Protein AF-A0A539DQL2-F1 (afdb_monomer_lite)

Structure (mmCIF, N/CA/C/O backbone):
data_AF-A0A539DQL2-F1
#
_entry.id   AF-A0A539DQL2-F1
#
loop_
_atom_site.group_PDB
_atom_site.id
_atom_site.type_symbol
_atom_site.label_atom_id
_atom_site.label_alt_id
_atom_site.label_comp_id
_atom_site.label_asym_id
_atom_site.label_entity_id
_atom_site.label_seq_id
_atom_site.pdbx_PDB_ins_code
_atom_site.Cartn_x
_atom_site.Cartn_y
_atom_site.Cartn_z
_atom_site.occupancy
_atom_site.B_iso_or_equiv
_atom_site.auth_seq_id
_atom_site.auth_comp_id
_atom_site.auth_asym_id
_atom_site.auth_atom_id
_atom_site.pdbx_PDB_model_num
ATOM 1 N N . PHE A 1 1 ? 2.464 -8.083 -2.835 1.00 61.94 1 PHE A N 1
ATOM 2 C CA . PHE A 1 1 ? 0.992 -8.064 -2.692 1.00 61.94 1 PHE A CA 1
ATOM 3 C C . PHE A 1 1 ? 0.442 -9.325 -2.027 1.00 61.94 1 PHE A C 1
ATOM 5 O O . PHE A 1 1 ? -0.340 -9.175 -1.106 1.00 61.94 1 PHE A O 1
ATOM 12 N N . VAL A 1 2 ? 0.891 -10.538 -2.393 1.00 75.75 2 VAL A N 1
ATOM 13 C CA . VAL A 1 2 ? 0.424 -11.828 -1.817 1.00 75.75 2 VAL A CA 1
ATOM 14 C C . VAL A 1 2 ? 0.421 -11.875 -0.283 1.00 75.75 2 VAL A C 1
ATOM 16 O O . VAL A 1 2 ? -0.460 -12.490 0.301 1.00 75.75 2 VAL A O 1
ATOM 19 N N . LEU A 1 3 ? 1.342 -11.172 0.383 1.00 72.81 3 LEU A N 1
ATOM 20 C CA . LEU A 1 3 ? 1.381 -11.080 1.848 1.00 72.81 3 LEU A CA 1
ATOM 21 C C . LEU A 1 3 ? 0.086 -10.520 2.464 1.00 72.81 3 LEU A C 1
ATOM 23 O O . LEU A 1 3 ? -0.310 -10.963 3.539 1.00 72.81 3 LEU A O 1
ATOM 27 N N . VAL A 1 4 ? -0.597 -9.600 1.775 1.00 75.00 4 VAL A N 1
ATOM 28 C CA . VAL A 1 4 ? -1.819 -8.959 2.277 1.00 75.00 4 VAL A CA 1
ATOM 29 C C . VAL A 1 4 ? -2.979 -9.951 2.425 1.00 75.00 4 VAL A C 1
ATOM 31 O O . VAL A 1 4 ? -3.542 -9.995 3.514 1.00 75.00 4 VAL A O 1
ATOM 34 N N . PRO A 1 5 ? -3.334 -10.780 1.419 1.00 77.88 5 PRO A N 1
ATOM 35 C CA . PRO A 1 5 ? -4.315 -11.851 1.594 1.00 77.88 5 PRO A CA 1
ATOM 36 C C . PRO A 1 5 ? -3.746 -13.108 2.273 1.00 77.88 5 PRO A C 1
ATOM 38 O O . PRO A 1 5 ? -4.496 -13.823 2.933 1.00 77.88 5 PRO A O 1
ATOM 41 N N . ALA A 1 6 ? -2.442 -13.393 2.172 1.00 82.31 6 ALA A N 1
ATOM 42 C CA . ALA A 1 6 ? -1.860 -14.603 2.763 1.00 82.31 6 ALA A CA 1
ATOM 43 C C . ALA A 1 6 ? -1.954 -14.606 4.293 1.00 82.31 6 ALA A C 1
ATOM 45 O O . ALA A 1 6 ? -2.325 -15.613 4.888 1.00 82.31 6 ALA A O 1
ATOM 46 N N . VAL A 1 7 ? -1.668 -13.474 4.939 1.00 80.44 7 VAL A N 1
ATOM 47 C CA . VAL A 1 7 ? -1.725 -13.338 6.400 1.00 80.44 7 VAL A CA 1
ATOM 48 C C . VAL A 1 7 ? -3.132 -13.629 6.972 1.00 80.44 7 VAL A C 1
ATOM 50 O O . VAL A 1 7 ? -3.243 -14.514 7.828 1.00 80.44 7 VAL A O 1
ATOM 53 N N . PRO A 1 8 ? -4.234 -13.004 6.504 1.00 78.69 8 PRO A N 1
ATOM 54 C CA . PRO A 1 8 ? -5.583 -13.347 6.949 1.00 78.69 8 PRO A CA 1
ATOM 55 C C . PRO A 1 8 ? -6.004 -14.763 6.544 1.00 78.69 8 PRO A C 1
ATOM 57 O O . PRO A 1 8 ? -6.698 -15.418 7.321 1.00 78.69 8 PRO A O 1
ATOM 60 N N . ALA A 1 9 ? -5.555 -15.278 5.397 1.00 83.88 9 ALA A N 1
ATOM 61 C CA . ALA A 1 9 ? -5.876 -16.637 4.976 1.00 83.88 9 ALA A CA 1
ATOM 62 C C . ALA A 1 9 ? -5.221 -17.704 5.875 1.00 83.88 9 ALA A C 1
ATOM 64 O O . ALA A 1 9 ? -5.894 -18.634 6.320 1.00 83.88 9 ALA A O 1
ATOM 65 N N . ILE A 1 10 ? -3.948 -17.525 6.250 1.00 84.38 10 ILE A N 1
ATOM 66 C CA . ILE A 1 10 ? -3.248 -18.373 7.230 1.00 84.38 10 ILE A CA 1
ATOM 67 C C . ILE A 1 10 ? -3.975 -18.337 8.578 1.00 84.38 10 ILE A C 1
ATOM 69 O O . ILE A 1 10 ? -4.186 -19.379 9.201 1.00 84.38 10 ILE A O 1
ATOM 73 N N . VAL A 1 11 ? -4.394 -17.152 9.034 1.00 83.81 11 VAL A N 1
ATOM 74 C CA . VAL A 1 11 ? -5.157 -17.010 10.283 1.00 83.81 11 VAL A CA 1
ATOM 75 C C . VAL A 1 11 ? -6.514 -17.712 10.191 1.00 83.81 11 VAL A C 1
ATOM 77 O O . VAL A 1 11 ? -6.908 -18.388 11.142 1.00 83.81 11 VAL A O 1
ATOM 80 N N . ALA A 1 12 ? -7.218 -17.597 9.064 1.00 85.62 12 ALA A N 1
ATOM 81 C CA . ALA A 1 12 ? -8.507 -18.245 8.845 1.00 85.62 12 ALA A CA 1
ATOM 82 C C . ALA A 1 12 ? -8.391 -19.779 8.842 1.00 85.62 12 ALA A C 1
ATOM 84 O O . ALA A 1 12 ? -9.201 -20.440 9.496 1.00 85.62 12 ALA A O 1
ATOM 85 N N . ILE A 1 13 ? -7.352 -20.333 8.201 1.00 87.06 13 ILE A N 1
ATOM 86 C CA . ILE A 1 13 ? -7.038 -21.770 8.251 1.00 87.06 13 ILE A CA 1
ATOM 87 C C . ILE A 1 13 ? -6.736 -22.202 9.689 1.00 87.06 13 ILE A C 1
ATOM 89 O O . ILE A 1 13 ? -7.347 -23.145 10.189 1.00 87.06 13 ILE A O 1
ATOM 93 N N . ARG A 1 14 ? -5.835 -21.495 10.390 1.00 87.31 14 ARG A N 1
ATOM 94 C CA . ARG A 1 14 ? -5.455 -21.828 11.777 1.00 87.31 14 ARG A CA 1
ATOM 95 C C . ARG A 1 14 ? -6.644 -21.785 12.737 1.00 87.31 14 ARG A C 1
ATOM 97 O O . ARG A 1 14 ? -6.702 -22.573 13.673 1.00 87.31 14 ARG A O 1
ATOM 104 N N . ARG A 1 15 ? -7.608 -20.892 12.494 1.00 87.25 15 ARG A N 1
ATOM 105 C CA . ARG A 1 15 ? -8.858 -20.776 13.265 1.00 87.25 15 ARG A CA 1
ATOM 106 C C . ARG A 1 15 ? -9.972 -21.716 12.788 1.00 87.25 15 ARG A C 1
ATOM 108 O O . ARG A 1 15 ? -11.095 -21.573 13.260 1.00 87.25 15 ARG A O 1
ATOM 115 N N . ARG A 1 16 ? -9.682 -22.638 11.859 1.00 87.25 16 ARG A N 1
ATOM 116 C CA . ARG A 1 16 ? -10.628 -23.612 11.286 1.00 87.25 16 ARG A CA 1
ATOM 117 C C . ARG A 1 16 ? -11.927 -22.967 10.792 1.00 87.25 16 ARG A C 1
ATOM 119 O O . ARG A 1 16 ? -13.014 -23.501 10.997 1.00 87.25 16 ARG A O 1
ATOM 126 N N . ARG A 1 17 ? -11.830 -21.786 10.168 1.00 86.25 17 ARG A N 1
ATOM 127 C CA . ARG A 1 17 ? -13.014 -21.088 9.653 1.00 86.25 17 ARG A CA 1
ATOM 128 C C . ARG A 1 17 ? -13.613 -21.873 8.478 1.00 86.25 17 ARG A C 1
ATOM 130 O O . ARG A 1 17 ? -12.879 -22.141 7.520 1.00 86.25 17 ARG A O 1
ATOM 137 N N . PRO A 1 18 ? -14.918 -22.209 8.513 1.00 80.44 18 PRO A N 1
ATOM 138 C CA . PRO A 1 18 ? -15.574 -22.847 7.380 1.00 80.44 18 PRO A CA 1
ATOM 139 C C . PRO A 1 18 ? -15.493 -21.890 6.186 1.00 80.44 18 PRO A C 1
ATOM 141 O O . PRO A 1 18 ? -15.804 -20.707 6.313 1.00 80.44 18 PRO A O 1
ATOM 144 N N . GLY A 1 19 ? -14.971 -22.373 5.060 1.00 85.19 19 GLY A N 1
ATOM 145 C CA . GLY A 1 19 ? -14.751 -21.562 3.859 1.00 85.19 19 GLY A CA 1
ATOM 146 C C . GLY A 1 19 ? -13.307 -21.101 3.616 1.00 85.19 19 GLY A C 1
ATOM 147 O O . GLY A 1 19 ? -12.989 -20.728 2.496 1.00 85.19 19 GLY A O 1
ATOM 148 N N . ALA A 1 20 ? -12.391 -21.186 4.590 1.00 87.50 20 ALA A N 1
ATOM 149 C CA . ALA A 1 20 ? -11.009 -20.723 4.382 1.00 87.50 20 ALA A CA 1
ATOM 150 C C . ALA A 1 20 ? -10.281 -21.495 3.264 1.00 87.50 20 ALA A C 1
ATOM 152 O O . ALA A 1 20 ? -9.661 -20.894 2.388 1.00 87.50 20 ALA A O 1
ATOM 153 N N . VAL A 1 21 ? -10.393 -22.827 3.286 1.00 87.69 21 VAL A N 1
ATOM 154 C CA . VAL A 1 21 ? -9.787 -23.725 2.291 1.00 87.69 21 VAL A CA 1
ATOM 155 C C . VAL A 1 21 ? -10.381 -23.529 0.891 1.00 87.69 21 VAL A C 1
ATOM 157 O O . VAL A 1 21 ? -9.592 -23.287 -0.019 1.00 87.69 21 VAL A O 1
ATOM 160 N N . PRO A 1 22 ? -11.714 -23.572 0.672 1.00 90.69 22 PRO A N 1
ATOM 161 C CA . PRO A 1 22 ? -12.262 -23.379 -0.670 1.00 90.69 22 PRO A CA 1
ATOM 162 C C . PRO A 1 22 ? -11.998 -21.972 -1.218 1.00 90.69 22 PRO A C 1
ATOM 164 O O . PRO A 1 22 ? -11.718 -21.845 -2.404 1.00 90.69 22 PRO A O 1
ATOM 167 N N . THR A 1 23 ? -11.986 -20.924 -0.383 1.00 89.50 23 THR A N 1
ATOM 168 C CA . THR A 1 23 ? -11.613 -19.570 -0.830 1.00 89.50 23 THR A CA 1
ATOM 169 C C . THR A 1 23 ? -10.159 -19.504 -1.295 1.00 89.50 23 THR A C 1
ATOM 171 O O . THR A 1 23 ? -9.870 -18.930 -2.343 1.00 89.50 23 THR A O 1
ATOM 174 N N . LEU A 1 24 ? -9.232 -20.109 -0.545 1.00 89.44 24 LEU A N 1
ATOM 175 C CA . LEU A 1 24 ? -7.825 -20.191 -0.943 1.00 89.44 24 LEU A CA 1
ATOM 176 C C . LEU A 1 24 ? -7.635 -21.014 -2.212 1.00 89.44 24 LEU A C 1
ATOM 178 O O . LEU A 1 24 ? -6.914 -20.582 -3.105 1.00 89.44 24 LEU A O 1
ATOM 182 N N . ALA A 1 25 ? -8.294 -22.168 -2.301 1.00 90.69 25 ALA A N 1
ATOM 183 C CA . ALA A 1 25 ? -8.252 -23.012 -3.484 1.00 90.69 25 ALA A CA 1
ATOM 184 C C . ALA A 1 25 ? -8.776 -22.253 -4.708 1.00 90.69 25 ALA A C 1
ATOM 186 O O . ALA A 1 25 ? -8.097 -22.210 -5.726 1.00 90.69 25 ALA A O 1
ATOM 187 N N . GLY A 1 26 ? -9.919 -21.571 -4.588 1.00 93.75 26 GLY A N 1
ATOM 188 C CA . GLY A 1 26 ? -10.475 -20.733 -5.648 1.00 93.75 26 GLY A CA 1
ATOM 189 C C . GLY A 1 26 ? -9.527 -19.610 -6.073 1.00 93.75 26 GLY A C 1
ATOM 190 O O . GLY A 1 26 ? -9.313 -19.417 -7.265 1.00 93.75 26 GLY A O 1
ATOM 191 N N . ALA A 1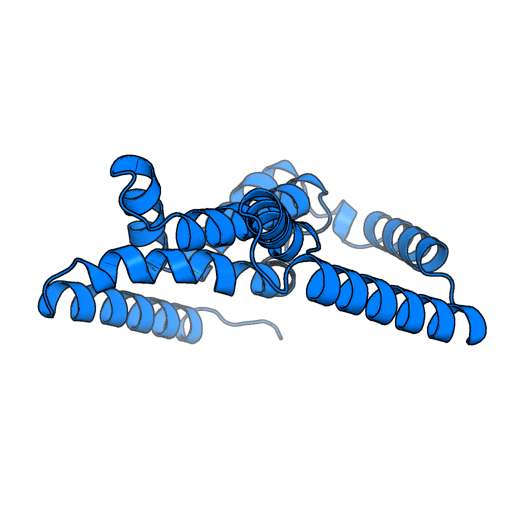 27 ? -8.892 -18.917 -5.122 1.00 90.31 27 ALA A N 1
ATOM 192 C CA . ALA A 1 27 ? -7.921 -17.865 -5.424 1.00 90.31 27 ALA A CA 1
ATOM 193 C C . ALA A 1 27 ? -6.673 -18.403 -6.146 1.00 90.31 27 ALA A C 1
ATOM 195 O O . ALA A 1 27 ? -6.205 -17.793 -7.107 1.00 90.31 27 ALA A O 1
ATOM 196 N N . VAL A 1 28 ? -6.147 -19.553 -5.710 1.00 91.62 28 VAL A N 1
ATOM 197 C CA . VAL A 1 28 ? -4.998 -20.211 -6.350 1.00 91.62 28 VAL A CA 1
ATOM 198 C C . VAL A 1 28 ? -5.362 -20.691 -7.752 1.00 91.62 28 VAL A C 1
ATOM 200 O O . VAL A 1 28 ? -4.609 -20.435 -8.685 1.00 91.62 28 VAL A O 1
ATOM 203 N N . LEU A 1 29 ? -6.521 -21.332 -7.918 1.00 96.19 29 LEU A N 1
ATOM 204 C CA . LEU A 1 29 ? -6.997 -21.816 -9.214 1.00 96.19 29 LEU A CA 1
ATOM 205 C C . LEU A 1 29 ? -7.240 -20.667 -10.193 1.00 96.19 29 LEU A C 1
ATOM 207 O O . LEU A 1 29 ? -6.803 -20.747 -11.335 1.00 96.19 29 LEU A O 1
ATOM 211 N N . ALA A 1 30 ? -7.873 -19.580 -9.748 1.00 95.06 30 ALA A N 1
ATOM 212 C CA . ALA A 1 30 ? -8.069 -18.393 -10.573 1.00 95.06 30 ALA A CA 1
ATOM 213 C C . ALA A 1 30 ? -6.727 -17.766 -10.983 1.00 95.06 30 ALA A C 1
ATOM 215 O O . ALA A 1 30 ? -6.532 -17.440 -12.152 1.00 95.06 30 ALA A O 1
ATOM 216 N N . GLY A 1 31 ? -5.777 -17.653 -10.047 1.00 93.25 31 GLY A N 1
ATOM 217 C CA . GLY A 1 31 ? -4.425 -17.179 -10.343 1.00 93.25 31 GLY A CA 1
ATOM 218 C C . GLY A 1 31 ? -3.711 -18.065 -11.365 1.00 93.25 31 GLY A C 1
ATOM 219 O O . GLY A 1 31 ? -3.178 -17.558 -12.348 1.00 93.25 31 GLY A O 1
ATOM 220 N N . ALA A 1 32 ? -3.767 -19.386 -11.182 1.00 95.12 32 ALA A N 1
ATOM 221 C CA . ALA A 1 32 ? -3.184 -20.355 -12.103 1.00 95.12 32 ALA A CA 1
ATOM 222 C C . ALA A 1 32 ? -3.835 -20.299 -13.491 1.00 95.12 32 ALA A C 1
ATOM 224 O O . ALA A 1 32 ? -3.125 -20.353 -14.491 1.00 95.12 32 ALA A O 1
ATOM 225 N N . ALA A 1 33 ? -5.159 -20.137 -13.566 1.00 97.25 33 ALA A N 1
ATOM 226 C CA . ALA A 1 33 ? -5.879 -19.989 -14.825 1.00 97.25 33 ALA A CA 1
ATOM 227 C C . ALA A 1 33 ? -5.426 -18.736 -15.585 1.00 97.25 33 ALA A C 1
ATOM 229 O O . ALA A 1 33 ? -5.107 -18.823 -16.767 1.00 97.25 33 ALA A O 1
ATOM 230 N N . VAL A 1 34 ? -5.311 -17.588 -14.906 1.00 96.38 34 VAL A N 1
ATOM 231 C CA . VAL A 1 34 ? -4.771 -16.360 -15.513 1.00 96.38 34 VAL A CA 1
ATOM 232 C C . VAL A 1 34 ? -3.337 -16.582 -15.990 1.00 96.38 34 VAL A C 1
ATOM 234 O O . VAL A 1 34 ? -3.013 -16.264 -17.131 1.00 96.38 34 VAL A O 1
ATOM 237 N N . THR A 1 35 ? -2.477 -17.178 -15.161 1.00 95.19 35 THR A N 1
ATOM 238 C CA . THR A 1 35 ? -1.097 -17.497 -15.550 1.00 95.19 35 THR A CA 1
ATOM 239 C C . THR A 1 35 ? -1.044 -18.397 -16.787 1.00 95.19 35 THR A C 1
ATOM 241 O O . THR A 1 35 ? -0.271 -18.113 -17.701 1.00 95.19 35 THR A O 1
ATOM 244 N N . ALA A 1 36 ? -1.885 -19.431 -16.849 1.00 96.69 36 ALA A N 1
ATOM 245 C CA . ALA A 1 36 ? -1.952 -20.360 -17.971 1.00 96.69 36 ALA A CA 1
ATOM 246 C C . ALA A 1 36 ? -2.454 -19.689 -19.256 1.00 96.69 36 ALA A C 1
ATOM 248 O O . ALA A 1 36 ? -1.872 -19.907 -20.313 1.00 96.69 36 ALA A O 1
ATOM 249 N N . LEU A 1 37 ? -3.477 -18.832 -19.177 1.00 97.94 37 LEU A N 1
ATOM 250 C CA . LEU A 1 37 ? -3.994 -18.094 -20.336 1.00 97.94 37 LEU A CA 1
ATOM 251 C C . LEU A 1 37 ? -2.916 -17.212 -20.979 1.00 97.94 37 LEU A C 1
ATOM 253 O O . LEU A 1 37 ? -2.766 -17.213 -22.198 1.00 97.94 37 LEU A O 1
ATOM 257 N N . PHE A 1 38 ? -2.123 -16.508 -20.167 1.00 97.19 38 PHE A N 1
ATOM 258 C CA . PHE A 1 38 ? -0.994 -15.720 -20.668 1.00 97.19 38 PHE A CA 1
ATOM 259 C C . PHE A 1 38 ? 0.108 -16.601 -21.267 1.00 97.19 38 PHE A C 1
ATOM 261 O O . PHE A 1 38 ? 0.637 -16.266 -22.325 1.00 97.19 38 PHE A O 1
ATOM 268 N N . ALA A 1 39 ? 0.413 -17.741 -20.639 1.00 96.88 39 ALA A N 1
ATOM 269 C CA . ALA A 1 39 ? 1.403 -18.684 -21.154 1.00 96.88 39 ALA A CA 1
ATOM 270 C C . ALA A 1 39 ? 0.996 -19.256 -22.522 1.00 96.88 39 ALA A C 1
ATOM 272 O O . ALA A 1 39 ? 1.817 -19.303 -23.433 1.00 96.88 39 ALA A O 1
ATOM 273 N N . VAL A 1 40 ? -0.282 -19.614 -22.696 1.00 97.88 40 VAL A N 1
ATOM 274 C CA . VAL A 1 40 ? -0.854 -20.037 -23.989 1.00 97.88 40 VAL A CA 1
ATOM 275 C C . VAL A 1 40 ? -0.773 -18.910 -25.022 1.00 97.88 40 VAL A C 1
ATOM 277 O O . VAL A 1 40 ? -0.493 -19.166 -26.188 1.00 97.88 40 VAL A O 1
ATOM 280 N N . GLY A 1 41 ? -0.948 -17.657 -24.593 1.00 97.19 41 GLY A N 1
ATOM 281 C CA . GLY A 1 41 ? -0.734 -16.466 -25.418 1.00 97.19 41 GLY A CA 1
ATOM 282 C C . GLY A 1 41 ? 0.735 -16.146 -25.734 1.00 97.19 41 GLY A C 1
ATOM 283 O O . GLY A 1 41 ? 1.002 -15.106 -26.328 1.00 97.19 41 GLY A O 1
ATOM 284 N N . GLY A 1 42 ? 1.687 -16.998 -25.335 1.00 96.69 42 GLY A N 1
ATOM 285 C CA . GLY A 1 42 ? 3.119 -16.820 -25.593 1.00 96.69 42 GLY A CA 1
ATOM 286 C C . GLY A 1 42 ? 3.850 -15.933 -24.581 1.00 96.69 42 GLY A C 1
ATOM 287 O O . GLY A 1 42 ? 4.997 -15.563 -24.818 1.00 96.69 42 GLY A O 1
ATOM 288 N N . PHE A 1 43 ? 3.221 -15.586 -23.454 1.00 96.69 43 PHE A N 1
ATOM 289 C CA . PHE A 1 43 ? 3.828 -14.768 -22.405 1.00 96.69 43 PHE A CA 1
ATOM 290 C C . PHE A 1 43 ? 4.104 -15.573 -21.134 1.00 96.69 43 PHE A C 1
ATOM 292 O O . PHE A 1 43 ? 3.187 -16.005 -20.431 1.00 96.69 43 PHE A O 1
ATOM 299 N N . TRP A 1 44 ? 5.382 -15.695 -20.773 1.00 96.12 44 TRP A N 1
ATOM 300 C CA . TRP A 1 44 ? 5.794 -16.281 -19.503 1.00 96.12 44 TRP A CA 1
ATOM 301 C C . TRP A 1 44 ? 6.132 -15.206 -18.466 1.00 96.12 44 TRP A C 1
ATOM 303 O O . TRP A 1 44 ? 6.989 -14.344 -18.668 1.00 96.12 44 TRP A O 1
ATOM 313 N N . TRP A 1 45 ? 5.466 -15.269 -17.311 1.00 94.31 45 TRP A N 1
ATOM 314 C CA . TRP A 1 45 ? 5.541 -14.232 -16.276 1.00 94.31 45 TRP A CA 1
ATOM 315 C C . TRP A 1 45 ? 6.950 -14.012 -15.719 1.00 94.31 45 TRP A C 1
ATOM 317 O O . TRP A 1 45 ? 7.305 -12.876 -15.401 1.00 94.31 45 TRP A O 1
ATOM 327 N N . PHE A 1 46 ? 7.762 -15.067 -15.602 1.00 95.25 46 PHE A N 1
ATOM 328 C CA . PHE A 1 46 ? 9.129 -14.932 -15.093 1.00 95.25 46 PHE A CA 1
ATOM 329 C C . PHE A 1 46 ? 10.060 -14.250 -16.096 1.00 95.25 46 PHE A C 1
ATOM 331 O O . PHE A 1 46 ? 10.892 -13.441 -15.682 1.00 95.25 46 PHE A O 1
ATOM 338 N N . ASP A 1 47 ? 9.866 -14.483 -17.393 1.00 96.06 47 ASP A N 1
ATOM 339 C CA . ASP A 1 47 ? 10.634 -13.798 -18.434 1.00 96.06 47 ASP A CA 1
ATOM 340 C C . ASP A 1 47 ? 10.281 -12.310 -18.452 1.00 96.06 47 ASP A C 1
ATOM 342 O O . ASP A 1 47 ? 11.169 -11.456 -18.423 1.00 96.06 47 ASP A O 1
ATOM 346 N N . GLY A 1 48 ? 8.985 -11.986 -18.366 1.00 95.00 48 GLY A N 1
ATOM 347 C CA . GLY A 1 48 ? 8.515 -10.609 -18.218 1.00 95.00 48 GLY A CA 1
ATOM 348 C C . GLY A 1 48 ? 9.066 -9.919 -16.963 1.00 95.00 48 GLY A C 1
ATOM 349 O O . GLY A 1 48 ? 9.492 -8.762 -17.022 1.00 95.00 48 GLY A O 1
ATOM 350 N N . ALA A 1 49 ? 9.125 -10.625 -15.830 1.00 92.81 49 ALA A N 1
ATOM 351 C CA . ALA A 1 49 ? 9.710 -10.104 -14.595 1.00 92.81 49 ALA A CA 1
ATOM 352 C C . ALA A 1 49 ? 11.219 -9.836 -14.736 1.00 92.81 49 ALA A C 1
ATOM 354 O O . ALA A 1 49 ? 11.702 -8.792 -14.288 1.00 92.81 49 ALA A O 1
ATOM 355 N N . ASN A 1 50 ? 11.962 -10.737 -15.386 1.00 95.25 50 ASN A N 1
ATOM 356 C CA . ASN A 1 50 ? 13.394 -10.565 -15.619 1.00 95.25 50 ASN A CA 1
ATOM 357 C C . ASN A 1 50 ? 13.680 -9.404 -16.588 1.00 95.25 50 ASN A C 1
ATOM 359 O O . ASN A 1 50 ? 14.524 -8.554 -16.300 1.00 95.25 50 ASN A O 1
ATOM 363 N N . ALA A 1 51 ? 12.915 -9.304 -17.678 1.00 95.19 51 ALA A N 1
ATOM 364 C CA . ALA A 1 51 ? 12.992 -8.189 -18.619 1.00 95.19 51 ALA A CA 1
ATOM 365 C C . ALA A 1 51 ? 12.690 -6.844 -17.932 1.00 95.19 51 ALA A C 1
ATOM 367 O O . ALA A 1 51 ? 13.440 -5.880 -18.084 1.00 95.19 51 ALA A O 1
ATOM 368 N N . THR A 1 52 ? 11.651 -6.796 -17.090 1.00 92.56 52 THR A N 1
ATOM 369 C CA . THR A 1 52 ? 11.303 -5.602 -16.299 1.00 92.56 52 THR A CA 1
ATOM 370 C C . THR A 1 52 ? 12.417 -5.228 -15.327 1.00 92.56 52 THR A C 1
ATOM 372 O O . THR A 1 52 ? 12.768 -4.055 -15.203 1.00 92.56 52 THR A O 1
ATOM 375 N N . ARG A 1 53 ? 13.013 -6.215 -14.645 1.00 91.81 53 ARG A N 1
ATOM 376 C CA . ARG A 1 53 ? 14.158 -5.994 -13.754 1.00 91.81 53 ARG A CA 1
ATOM 377 C C . ARG A 1 53 ? 15.327 -5.376 -14.516 1.00 91.81 53 ARG A C 1
ATOM 379 O O . ARG A 1 53 ? 15.891 -4.402 -14.025 1.00 91.81 53 ARG A O 1
ATOM 386 N N . HIS A 1 54 ? 15.676 -5.917 -15.680 1.00 93.50 54 HIS A N 1
ATOM 387 C CA . HIS A 1 54 ? 16.754 -5.380 -16.505 1.00 93.50 54 HIS A CA 1
ATOM 388 C C . HIS A 1 54 ? 16.478 -3.922 -16.892 1.00 93.50 54 HIS A C 1
ATOM 390 O O . HIS A 1 54 ? 17.305 -3.053 -16.625 1.00 93.50 54 HIS A O 1
ATOM 396 N N . GLN A 1 55 ? 15.278 -3.640 -17.411 1.00 92.62 55 GLN A N 1
ATOM 397 C CA . GLN A 1 55 ? 14.878 -2.295 -17.827 1.00 92.62 55 GLN A CA 1
ATOM 398 C C . GLN A 1 55 ? 14.833 -1.290 -16.668 1.00 92.62 55 GLN A C 1
ATOM 400 O O . GLN A 1 55 ? 15.164 -0.118 -16.832 1.00 92.62 55 GLN A O 1
ATOM 405 N N . TYR A 1 56 ? 14.434 -1.736 -15.476 1.00 90.31 56 TYR A N 1
ATOM 406 C CA . TYR A 1 56 ? 14.420 -0.889 -14.288 1.00 90.31 56 TYR A CA 1
ATOM 407 C C . TYR A 1 56 ? 15.829 -0.408 -13.931 1.00 90.31 56 TYR A C 1
ATOM 409 O O . TYR A 1 56 ? 16.035 0.785 -13.707 1.00 90.31 56 TYR A O 1
ATOM 417 N N . TRP A 1 57 ? 16.798 -1.327 -13.897 1.00 88.31 57 TRP A N 1
ATOM 418 C CA . TRP A 1 57 ? 18.175 -1.011 -13.516 1.00 88.31 57 TRP A CA 1
ATOM 419 C C . TRP A 1 57 ? 18.952 -0.277 -14.609 1.00 88.31 57 TRP A C 1
ATOM 421 O O . TRP A 1 57 ? 19.773 0.571 -14.270 1.00 88.31 57 TRP A O 1
ATOM 431 N N . SER A 1 58 ? 18.668 -0.541 -15.887 1.00 90.81 58 SER A N 1
ATOM 432 C CA . SER A 1 58 ? 19.237 0.219 -17.008 1.00 90.81 58 SER A CA 1
ATOM 433 C C . SER A 1 58 ? 18.601 1.604 -17.180 1.00 90.81 58 SER A C 1
ATOM 435 O O . SER A 1 58 ? 19.213 2.501 -17.754 1.00 90.81 58 SER A O 1
ATOM 437 N N . GLY A 1 59 ? 17.374 1.790 -16.686 1.00 87.81 59 GLY A N 1
ATOM 438 C CA . GLY A 1 59 ? 16.618 3.032 -16.785 1.00 87.81 59 GLY A CA 1
ATOM 439 C C . GLY A 1 59 ? 16.976 4.067 -15.717 1.00 87.81 59 GLY A C 1
ATOM 440 O O . GLY A 1 59 ? 18.109 4.191 -15.253 1.00 87.81 59 GLY A O 1
ATOM 441 N N . THR A 1 60 ? 15.975 4.842 -15.293 1.00 82.44 60 THR A N 1
ATOM 442 C CA . THR A 1 60 ? 16.163 5.980 -14.377 1.00 82.44 60 THR A CA 1
ATOM 443 C C . THR A 1 60 ? 16.492 5.583 -12.940 1.00 82.44 60 THR A C 1
ATOM 445 O O . THR A 1 60 ? 16.817 6.444 -12.123 1.00 82.44 60 THR A O 1
ATOM 448 N N . ALA A 1 61 ? 16.389 4.299 -12.591 1.00 83.62 61 ALA A N 1
ATOM 449 C CA . ALA A 1 61 ? 16.601 3.844 -11.224 1.00 83.62 61 ALA A CA 1
ATOM 450 C C . ALA A 1 61 ? 18.062 4.002 -10.764 1.00 83.62 61 ALA A C 1
ATOM 452 O O . ALA A 1 61 ? 18.310 4.141 -9.564 1.00 83.62 61 ALA A O 1
ATOM 453 N N . GLN A 1 62 ? 19.018 4.039 -11.699 1.00 84.94 62 GLN A N 1
ATOM 454 C CA . GLN A 1 62 ? 20.430 4.319 -11.411 1.00 84.94 62 GLN A CA 1
ATOM 455 C C . GLN A 1 62 ? 20.654 5.731 -10.839 1.00 84.94 62 GLN A C 1
ATOM 457 O O . GLN A 1 62 ? 21.522 5.922 -9.994 1.00 84.94 62 GLN A O 1
ATOM 462 N N . PHE A 1 63 ? 19.805 6.700 -11.202 1.00 88.06 63 PHE A N 1
ATOM 463 C CA . PHE A 1 63 ? 19.887 8.090 -10.731 1.00 88.06 63 PHE A CA 1
ATOM 464 C C . PHE A 1 63 ? 19.130 8.334 -9.416 1.00 88.06 63 PHE A C 1
ATOM 466 O O . PHE A 1 63 ? 19.013 9.470 -8.963 1.00 88.06 63 PHE A O 1
ATOM 473 N N . ARG A 1 64 ? 18.579 7.280 -8.798 1.00 88.75 64 ARG A N 1
ATOM 474 C CA . ARG A 1 64 ? 17.757 7.363 -7.583 1.00 88.75 64 ARG A CA 1
ATOM 475 C C . ARG A 1 64 ? 18.512 6.734 -6.404 1.00 88.75 64 ARG A C 1
ATOM 477 O O . ARG A 1 64 ? 18.350 5.531 -6.159 1.00 88.75 64 ARG A O 1
ATOM 484 N N . PRO A 1 65 ? 19.345 7.493 -5.667 1.00 90.69 65 PRO A N 1
ATOM 485 C CA . PRO A 1 65 ? 20.168 6.938 -4.596 1.00 90.69 65 PRO A CA 1
ATOM 486 C C . PRO A 1 65 ? 19.298 6.326 -3.494 1.00 90.69 65 PRO A C 1
ATOM 488 O O . PRO A 1 65 ? 18.374 6.961 -2.982 1.00 90.69 65 PRO A O 1
ATOM 491 N N . PHE A 1 66 ? 19.598 5.079 -3.118 1.00 87.50 66 PHE A N 1
ATOM 492 C CA . PHE A 1 66 ? 18.780 4.344 -2.151 1.00 87.50 66 PHE A CA 1
ATOM 493 C C . PHE A 1 66 ? 18.744 5.027 -0.781 1.00 87.50 66 PHE A C 1
ATOM 495 O O . PHE A 1 66 ? 17.678 5.083 -0.187 1.00 87.50 66 PHE A O 1
ATOM 502 N N . ALA A 1 67 ? 19.852 5.611 -0.314 1.00 90.69 67 ALA A N 1
ATOM 503 C CA . ALA A 1 67 ? 19.915 6.269 0.993 1.00 90.69 67 ALA A CA 1
ATOM 504 C C . ALA A 1 67 ? 18.851 7.370 1.164 1.00 90.69 67 ALA A C 1
ATOM 506 O O . ALA A 1 67 ? 18.183 7.429 2.193 1.00 90.69 67 ALA A O 1
ATOM 507 N N . TYR A 1 68 ? 18.638 8.192 0.130 1.00 92.25 68 TYR A N 1
ATOM 508 C CA . TYR A 1 68 ? 17.601 9.223 0.149 1.00 92.25 68 TYR A CA 1
ATOM 509 C C . TYR A 1 68 ? 16.199 8.602 0.147 1.00 92.25 68 TYR A C 1
ATOM 511 O O . TYR A 1 68 ? 15.376 8.897 1.014 1.00 92.25 68 TYR A O 1
ATOM 519 N N . PHE A 1 69 ? 15.931 7.690 -0.794 1.00 92.06 69 PHE A N 1
ATOM 520 C CA . PHE A 1 69 ? 14.601 7.094 -0.948 1.00 92.06 69 PHE A CA 1
ATOM 521 C C . PHE A 1 69 ? 14.236 6.097 0.153 1.00 92.06 69 PHE A C 1
ATOM 523 O O . PHE A 1 69 ? 13.052 5.859 0.363 1.00 92.06 69 PHE A O 1
ATOM 530 N N . ALA A 1 70 ? 15.202 5.562 0.897 1.00 91.00 70 ALA A N 1
ATOM 531 C CA . ALA A 1 70 ? 14.948 4.755 2.085 1.00 91.00 70 ALA A CA 1
ATOM 532 C C . ALA A 1 70 ? 14.139 5.554 3.121 1.00 91.00 70 ALA A C 1
ATOM 534 O O . ALA A 1 70 ? 13.164 5.060 3.682 1.00 91.00 70 ALA A O 1
ATOM 535 N N . VAL A 1 71 ? 14.484 6.830 3.307 1.00 93.06 71 VAL A N 1
ATOM 536 C CA . VAL A 1 71 ? 13.796 7.718 4.251 1.00 93.06 71 VAL A CA 1
ATOM 537 C C . VAL A 1 71 ? 12.632 8.445 3.582 1.00 93.06 71 VAL A C 1
ATOM 539 O O . VAL A 1 71 ? 11.518 8.437 4.109 1.00 93.06 71 VAL A O 1
ATOM 542 N N . ALA A 1 72 ? 12.855 9.032 2.402 1.00 91.75 72 ALA A N 1
ATOM 543 C CA . ALA A 1 72 ? 11.854 9.852 1.721 1.00 91.75 72 ALA A CA 1
ATOM 544 C C . ALA A 1 72 ? 10.575 9.063 1.394 1.00 91.75 72 ALA A C 1
ATOM 546 O O . ALA A 1 72 ? 9.475 9.576 1.588 1.00 91.75 72 ALA A O 1
ATOM 547 N N . ASN A 1 73 ? 10.698 7.793 0.991 1.00 92.75 73 ASN A N 1
ATOM 548 C CA . ASN A 1 73 ? 9.539 6.942 0.715 1.00 92.75 73 ASN A CA 1
ATOM 549 C C . ASN A 1 73 ? 8.672 6.728 1.962 1.00 92.75 73 ASN A C 1
ATOM 551 O O . ASN A 1 73 ? 7.445 6.789 1.887 1.00 92.75 73 ASN A O 1
ATOM 555 N N . LEU A 1 74 ? 9.297 6.476 3.116 1.00 91.12 74 LEU A N 1
ATOM 556 C CA . LEU A 1 74 ? 8.574 6.269 4.369 1.00 91.12 74 LEU A CA 1
ATOM 557 C C . LEU A 1 74 ? 7.899 7.564 4.826 1.00 91.12 74 LEU A C 1
ATOM 559 O O . LEU A 1 74 ? 6.726 7.534 5.191 1.00 91.12 74 LEU A O 1
ATOM 563 N N . ALA A 1 75 ? 8.595 8.699 4.731 1.00 91.81 75 ALA A N 1
ATOM 564 C CA . ALA A 1 75 ? 8.029 10.007 5.047 1.00 91.81 75 ALA A CA 1
ATOM 565 C C . ALA A 1 75 ? 6.807 10.328 4.168 1.00 91.81 75 ALA A C 1
ATOM 567 O O . ALA A 1 75 ? 5.738 10.634 4.696 1.00 91.81 75 ALA A O 1
ATOM 568 N N . ALA A 1 76 ? 6.928 10.164 2.846 1.00 91.12 76 ALA A N 1
ATOM 569 C CA . ALA A 1 76 ? 5.822 10.358 1.907 1.00 91.12 76 ALA A CA 1
ATOM 570 C C . ALA A 1 76 ? 4.625 9.453 2.233 1.00 91.12 76 ALA A C 1
ATOM 572 O O . ALA A 1 76 ? 3.475 9.873 2.149 1.00 91.12 76 ALA A O 1
ATOM 573 N N . SER A 1 77 ? 4.886 8.228 2.683 1.00 91.06 77 SER A N 1
ATOM 574 C CA . SER A 1 77 ? 3.836 7.268 3.030 1.00 91.06 77 SER A CA 1
ATOM 575 C C . SER A 1 77 ? 3.101 7.626 4.310 1.00 91.06 77 SER A C 1
ATOM 577 O O . SER A 1 77 ? 1.887 7.467 4.374 1.00 91.06 77 SER A O 1
ATOM 579 N N . LEU A 1 78 ? 3.815 8.132 5.317 1.00 90.38 78 LEU A N 1
ATOM 580 C CA . LEU A 1 78 ? 3.208 8.634 6.550 1.00 90.38 78 LEU A CA 1
ATOM 581 C C . LEU A 1 78 ? 2.318 9.853 6.281 1.00 90.38 78 LEU A C 1
ATOM 583 O O . LEU A 1 78 ? 1.244 9.966 6.869 1.00 90.38 78 LEU A O 1
ATOM 587 N N . ILE A 1 79 ? 2.732 10.723 5.356 1.00 91.06 79 ILE A N 1
ATOM 588 C CA . ILE A 1 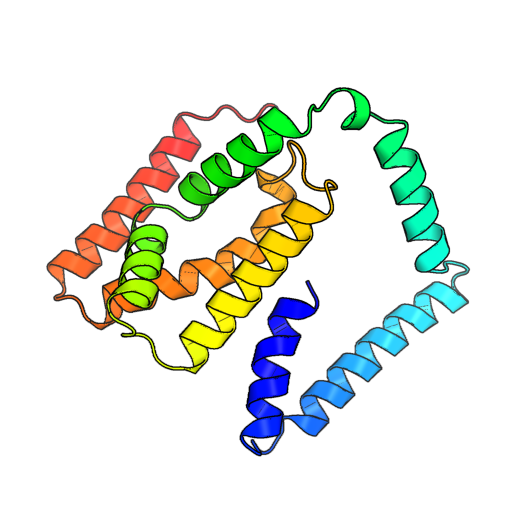79 ? 1.911 11.843 4.885 1.00 91.06 79 ILE A CA 1
ATOM 589 C C . ILE A 1 79 ? 0.678 11.314 4.138 1.00 91.06 79 ILE A C 1
ATOM 591 O O . ILE A 1 79 ? -0.438 11.730 4.439 1.00 91.06 79 ILE A O 1
ATOM 595 N N . ALA A 1 80 ? 0.858 10.354 3.226 1.00 90.88 80 ALA A N 1
ATOM 596 C CA . ALA A 1 80 ? -0.214 9.816 2.389 1.00 90.88 80 ALA A CA 1
ATOM 597 C C . ALA A 1 80 ? -1.303 9.072 3.180 1.00 90.88 80 ALA A C 1
ATOM 599 O O . ALA A 1 80 ? -2.488 9.225 2.891 1.00 90.88 80 ALA A O 1
ATOM 600 N N . ILE A 1 81 ? -0.938 8.287 4.201 1.00 91.81 81 ILE A N 1
ATOM 601 C CA . ILE A 1 81 ? -1.936 7.629 5.063 1.00 91.81 81 ILE A CA 1
ATOM 602 C C . ILE A 1 81 ? -2.667 8.624 5.974 1.00 91.81 81 ILE A C 1
ATOM 604 O O . ILE A 1 81 ? -3.760 8.320 6.456 1.00 91.81 81 ILE A O 1
ATOM 608 N N . GLY A 1 82 ? -2.087 9.805 6.198 1.00 92.69 82 GLY A N 1
ATOM 609 C CA . GLY A 1 82 ? -2.669 10.912 6.944 1.00 92.69 82 GLY A CA 1
ATOM 610 C C . GLY A 1 82 ? -2.724 10.733 8.470 1.00 92.69 82 GLY A C 1
ATOM 611 O O . GLY A 1 82 ? -2.406 9.669 9.021 1.00 92.69 82 GLY A O 1
ATOM 612 N N . PRO A 1 83 ? -3.123 11.802 9.183 1.00 91.94 83 PRO A N 1
ATOM 613 C CA . PRO A 1 83 ? -2.994 11.905 10.635 1.00 91.94 83 PRO A CA 1
ATOM 614 C C . PRO A 1 83 ? -3.878 10.918 11.406 1.00 91.94 83 PRO A C 1
ATOM 616 O O . PRO A 1 83 ? -3.433 10.360 12.412 1.00 91.94 83 PRO A O 1
ATOM 619 N N . ALA A 1 84 ? -5.106 10.654 10.946 1.00 92.06 84 ALA A N 1
ATOM 620 C CA . ALA A 1 84 ? -6.025 9.756 11.646 1.00 92.06 84 ALA A CA 1
ATOM 621 C C . ALA A 1 84 ? -5.544 8.304 11.580 1.00 92.06 84 ALA A C 1
ATOM 623 O O . ALA A 1 84 ? -5.558 7.590 12.587 1.00 92.06 84 ALA A O 1
ATOM 624 N N . THR A 1 85 ? -5.062 7.881 10.410 1.00 92.88 85 THR A N 1
ATOM 625 C CA . THR A 1 85 ? -4.476 6.551 10.228 1.00 92.88 85 THR A CA 1
ATOM 626 C C . THR A 1 85 ? -3.213 6.395 11.061 1.00 92.88 85 THR A C 1
ATOM 628 O O . THR A 1 85 ? -3.063 5.393 11.759 1.00 92.88 85 THR A O 1
ATOM 631 N N . PHE A 1 86 ? -2.328 7.395 11.046 1.00 93.00 86 PHE A N 1
ATOM 632 C CA . PHE A 1 86 ? -1.098 7.375 11.833 1.00 93.00 86 PHE A CA 1
ATOM 633 C C . PHE A 1 86 ? -1.376 7.267 13.340 1.00 93.00 86 PHE A C 1
ATOM 635 O O . PHE A 1 86 ? -0.816 6.407 14.025 1.00 93.00 86 PHE A O 1
ATOM 642 N N . ALA A 1 87 ? -2.305 8.073 13.858 1.00 90.94 87 ALA A N 1
ATOM 643 C CA . ALA A 1 87 ? -2.739 7.993 15.249 1.00 90.94 87 ALA A CA 1
ATOM 644 C C . ALA A 1 87 ? -3.390 6.635 15.579 1.00 90.94 87 ALA A C 1
ATOM 646 O O . ALA A 1 87 ? -3.135 6.066 16.645 1.00 90.94 87 ALA A O 1
ATOM 647 N N . 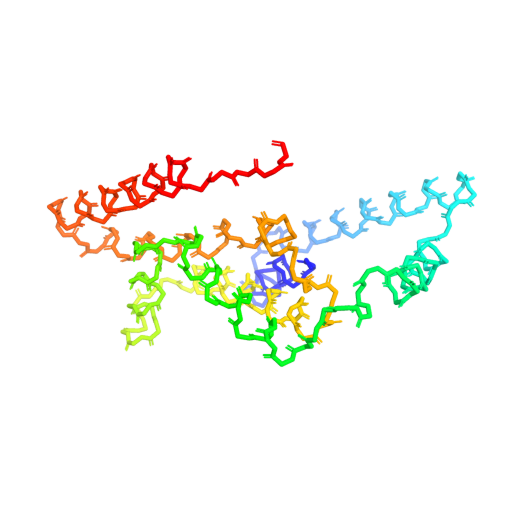GLY A 1 88 ? -4.173 6.077 14.650 1.00 91.31 88 GLY A N 1
ATOM 648 C CA . GLY A 1 88 ? -4.718 4.724 14.734 1.00 91.31 88 GLY A CA 1
ATOM 649 C C . GLY A 1 88 ? -3.629 3.658 14.872 1.00 91.31 88 GLY A C 1
ATOM 650 O O . GLY A 1 88 ? -3.671 2.863 15.811 1.00 91.31 88 GLY A O 1
ATOM 651 N N . LEU A 1 89 ? -2.604 3.689 14.013 1.00 92.44 89 LEU A N 1
ATOM 652 C CA . LEU A 1 89 ? -1.453 2.777 14.061 1.00 92.44 89 LEU A CA 1
ATOM 653 C C . LEU A 1 89 ? -0.715 2.856 15.402 1.00 92.44 89 LEU A C 1
ATOM 655 O O . LEU A 1 89 ? -0.454 1.827 16.031 1.00 92.44 89 LEU A O 1
ATOM 659 N N . LEU A 1 90 ? -0.430 4.069 15.883 1.00 91.00 90 LEU A N 1
ATOM 660 C CA . LEU A 1 90 ? 0.219 4.273 17.180 1.00 91.00 90 LEU A CA 1
ATOM 661 C C . LEU A 1 90 ? -0.621 3.719 18.332 1.00 91.00 90 LEU A C 1
ATOM 663 O O . LEU A 1 90 ? -0.086 3.071 19.234 1.00 91.00 90 LEU A O 1
ATOM 667 N N . ARG A 1 91 ? -1.938 3.944 18.306 1.00 88.31 91 ARG A N 1
ATOM 668 C CA . ARG A 1 91 ? -2.861 3.442 19.329 1.00 88.31 91 ARG A CA 1
ATOM 669 C C . ARG A 1 91 ? -2.936 1.918 19.314 1.00 88.31 91 ARG A C 1
ATOM 671 O O . ARG A 1 91 ? -2.897 1.303 20.380 1.00 88.31 91 ARG A O 1
ATOM 678 N N . MET A 1 92 ? -3.001 1.311 18.129 1.00 89.56 92 MET A N 1
ATOM 679 C CA . MET A 1 92 ? -2.961 -0.143 17.963 1.00 89.56 92 MET A CA 1
ATOM 680 C C . MET A 1 92 ? -1.692 -0.739 18.568 1.00 89.56 92 MET A C 1
ATOM 682 O O . MET A 1 92 ? -1.776 -1.707 19.321 1.00 89.56 92 MET A O 1
ATOM 686 N N . TRP A 1 93 ? -0.535 -0.149 18.262 1.00 87.00 93 TRP A N 1
ATOM 687 C CA . TRP A 1 93 ? 0.760 -0.663 18.694 1.00 87.00 93 TRP A CA 1
ATOM 688 C C . TRP A 1 93 ? 0.993 -0.477 20.198 1.00 87.00 93 TRP A C 1
ATOM 690 O O . TRP A 1 93 ? 1.333 -1.435 20.889 1.00 87.00 93 TRP A O 1
ATOM 700 N N . LYS A 1 94 ? 0.736 0.727 20.727 1.00 88.19 94 LYS A N 1
ATOM 701 C CA . LYS A 1 94 ? 0.981 1.055 22.141 1.00 88.19 94 LYS A CA 1
ATOM 702 C C . LYS A 1 94 ? -0.030 0.420 23.090 1.00 88.19 94 LYS A C 1
ATOM 704 O O . LYS A 1 94 ? 0.345 -0.039 24.160 1.00 88.19 94 LYS A O 1
ATOM 709 N N . GLN A 1 95 ? -1.311 0.409 22.724 1.00 84.69 95 GLN A N 1
ATOM 710 C CA . GLN A 1 95 ? -2.384 -0.015 23.633 1.00 84.69 95 GLN A CA 1
ATOM 711 C C . GLN A 1 95 ? -2.862 -1.445 23.371 1.00 84.69 95 GLN A C 1
ATOM 713 O O . GLN A 1 95 ? -3.774 -1.901 24.055 1.00 84.69 95 GLN A O 1
ATOM 718 N N . ARG A 1 96 ? -2.314 -2.127 22.348 1.00 82.25 96 ARG A N 1
ATOM 719 C CA . ARG A 1 96 ? -2.748 -3.465 21.892 1.00 82.25 96 ARG A CA 1
ATOM 720 C C . ARG A 1 96 ? -4.272 -3.584 21.797 1.00 82.25 96 ARG A C 1
ATOM 722 O O . ARG A 1 96 ? -4.876 -4.596 22.134 1.00 82.25 96 ARG A O 1
ATOM 729 N N . SER A 1 97 ? -4.892 -2.494 21.360 1.00 74.94 97 SER A N 1
ATOM 730 C CA . SER A 1 97 ? -6.317 -2.229 21.536 1.00 74.94 97 SER A CA 1
ATOM 731 C C . SER A 1 97 ? -7.162 -2.691 20.348 1.00 74.94 97 SER A C 1
ATOM 733 O O . SER A 1 97 ? -8.386 -2.644 20.412 1.00 74.94 97 SER A O 1
ATOM 735 N N . ALA A 1 98 ? -6.551 -3.158 19.262 1.00 85.50 98 ALA A N 1
ATOM 736 C CA . ALA A 1 98 ? -7.287 -3.574 18.077 1.00 85.50 98 ALA A CA 1
ATOM 737 C C . ALA A 1 98 ? -7.784 -5.027 18.147 1.00 85.50 98 ALA A C 1
ATOM 739 O O . ALA A 1 98 ? -7.055 -5.911 18.600 1.00 85.50 98 ALA A O 1
ATOM 740 N N . PRO A 1 99 ? -8.985 -5.306 17.607 1.00 86.81 99 PRO A N 1
ATOM 741 C CA . PRO A 1 99 ? -9.411 -6.660 17.281 1.00 86.81 99 PRO A CA 1
ATOM 742 C C . PRO A 1 99 ? -8.370 -7.394 16.428 1.00 86.81 99 PRO A C 1
ATOM 744 O O . PRO A 1 99 ? -7.800 -6.823 15.496 1.00 86.81 99 PRO A O 1
ATOM 747 N N . ALA A 1 100 ? -8.182 -8.691 16.689 1.00 86.50 100 ALA A N 1
ATOM 748 C CA . ALA A 1 100 ? -7.213 -9.518 15.968 1.00 86.50 100 ALA A CA 1
ATOM 749 C C . ALA A 1 100 ? -7.329 -9.449 14.426 1.00 86.50 100 ALA A C 1
ATOM 751 O O . ALA A 1 100 ? -6.284 -9.382 13.778 1.00 86.50 100 ALA A O 1
ATOM 752 N N . PRO A 1 101 ? -8.531 -9.409 13.806 1.00 86.75 101 PRO A N 1
ATOM 753 C CA . PRO A 1 101 ? -8.644 -9.264 12.351 1.00 86.75 101 PRO A CA 1
ATOM 754 C C . PRO A 1 101 ? -8.055 -7.950 11.823 1.00 86.75 101 PRO A C 1
ATOM 756 O O . PRO A 1 101 ? -7.359 -7.963 10.812 1.00 86.75 101 PRO A O 1
ATOM 759 N N . ILE A 1 102 ? -8.263 -6.837 12.536 1.00 89.12 102 ILE A N 1
ATOM 760 C CA . ILE A 1 102 ? -7.711 -5.528 12.160 1.00 89.12 102 ILE A CA 1
ATOM 761 C C . ILE A 1 102 ? -6.186 -5.560 12.251 1.00 89.12 102 ILE A C 1
ATOM 763 O O . ILE A 1 102 ? -5.510 -5.159 11.310 1.00 89.12 102 ILE A O 1
ATOM 767 N N . VAL A 1 103 ? -5.638 -6.108 13.342 1.00 90.06 103 VAL A N 1
ATOM 768 C CA . VAL A 1 103 ? -4.182 -6.285 13.489 1.00 90.06 103 VAL A CA 1
ATOM 769 C C . VAL A 1 103 ? -3.615 -7.120 12.343 1.00 90.06 103 VAL A C 1
ATOM 771 O O . VAL A 1 103 ? -2.597 -6.757 11.770 1.00 90.06 103 VAL A O 1
ATOM 774 N N . THR A 1 104 ? -4.294 -8.208 11.981 1.00 88.44 104 THR A N 1
ATOM 775 C CA . THR A 1 104 ? -3.872 -9.130 10.917 1.00 88.44 104 THR A CA 1
ATOM 776 C C . THR A 1 104 ? -3.818 -8.433 9.553 1.00 88.44 104 THR A C 1
ATOM 778 O O . THR A 1 104 ? -2.826 -8.567 8.840 1.00 88.44 104 THR A O 1
ATOM 781 N N . LEU A 1 105 ? -4.846 -7.650 9.206 1.00 89.06 105 LEU A N 1
ATOM 782 C CA . LEU A 1 105 ? -4.905 -6.905 7.943 1.00 89.06 105 LEU A CA 1
ATOM 783 C C . LEU A 1 105 ? -3.860 -5.789 7.879 1.00 89.06 105 LEU A C 1
ATOM 785 O O . LEU A 1 105 ? -3.113 -5.697 6.906 1.00 89.06 105 LEU A O 1
ATOM 789 N N . VAL A 1 106 ? -3.773 -4.977 8.935 1.00 92.50 106 VAL A N 1
ATOM 790 C CA . VAL A 1 106 ? -2.822 -3.862 9.015 1.00 92.50 106 VAL A CA 1
ATOM 791 C C . VAL A 1 106 ? -1.384 -4.381 8.988 1.00 92.50 106 VAL A C 1
ATOM 793 O O . VAL A 1 106 ? -0.556 -3.849 8.254 1.00 92.50 106 VAL A O 1
ATOM 796 N N . ALA A 1 107 ? -1.084 -5.454 9.727 1.00 90.25 107 ALA A N 1
ATOM 797 C CA . ALA A 1 107 ? 0.235 -6.079 9.715 1.00 90.25 107 ALA A CA 1
ATOM 798 C C . ALA A 1 107 ? 0.567 -6.681 8.343 1.00 90.25 107 ALA A C 1
ATOM 800 O O . ALA A 1 107 ? 1.682 -6.500 7.865 1.00 90.25 107 ALA A O 1
ATOM 801 N N . GLY A 1 108 ? -0.386 -7.343 7.676 1.00 90.31 108 GLY A N 1
ATOM 802 C CA . GLY A 1 108 ? -0.198 -7.849 6.312 1.00 90.31 108 GLY A CA 1
ATOM 803 C C . GLY A 1 108 ? 0.108 -6.731 5.309 1.00 90.31 108 GLY A C 1
ATOM 804 O O . GLY A 1 108 ? 1.046 -6.854 4.520 1.00 90.31 108 GLY A O 1
ATOM 805 N N . GLY A 1 109 ? -0.626 -5.616 5.385 1.00 92.00 109 GLY A N 1
ATOM 806 C CA . GLY A 1 109 ? -0.380 -4.406 4.594 1.00 92.00 109 GLY A CA 1
ATOM 807 C C . GLY A 1 109 ? 0.996 -3.794 4.858 1.00 92.00 109 GLY A C 1
ATOM 808 O O . GLY A 1 109 ? 1.752 -3.546 3.920 1.00 92.00 109 GLY A O 1
ATOM 809 N N . ALA A 1 110 ? 1.356 -3.618 6.132 1.00 92.25 110 ALA A N 1
ATOM 810 C CA . ALA A 1 110 ? 2.649 -3.074 6.537 1.00 92.25 110 ALA A CA 1
ATOM 811 C C . ALA A 1 110 ? 3.816 -3.975 6.107 1.00 92.25 110 ALA A C 1
ATOM 813 O O . ALA A 1 110 ? 4.795 -3.483 5.557 1.00 92.25 110 ALA A O 1
ATOM 814 N N . LEU A 1 111 ? 3.705 -5.295 6.286 1.00 91.88 111 LEU A N 1
ATOM 815 C CA . LEU A 1 111 ? 4.719 -6.254 5.837 1.00 91.88 111 LEU A CA 1
ATOM 816 C C . LEU A 1 111 ? 4.869 -6.249 4.315 1.00 91.88 111 LEU A C 1
ATOM 818 O O . LEU A 1 111 ? 5.989 -6.290 3.814 1.00 91.88 111 LEU A O 1
ATOM 822 N N . ALA A 1 112 ? 3.763 -6.167 3.569 1.00 91.31 112 ALA A N 1
ATOM 823 C CA . ALA A 1 112 ? 3.808 -6.065 2.114 1.00 91.31 112 ALA A CA 1
ATOM 824 C C . ALA A 1 112 ? 4.498 -4.777 1.647 1.00 91.31 112 ALA A C 1
ATOM 826 O O . ALA A 1 112 ? 5.314 -4.828 0.725 1.00 91.31 112 ALA A O 1
ATOM 827 N N . LEU A 1 113 ? 4.205 -3.654 2.304 1.00 92.56 113 LEU A N 1
ATOM 828 C CA . LEU A 1 113 ? 4.841 -2.368 2.044 1.00 92.56 113 LEU A CA 1
ATOM 829 C C . LEU A 1 113 ? 6.338 -2.413 2.370 1.00 92.56 113 LEU A C 1
ATOM 831 O O . LEU A 1 113 ? 7.147 -2.012 1.542 1.00 92.56 113 LEU A O 1
ATOM 835 N N . LEU A 1 114 ? 6.728 -2.951 3.529 1.00 91.94 114 LEU A N 1
ATOM 836 C CA . LEU A 1 114 ? 8.136 -3.077 3.918 1.00 91.94 114 LEU A CA 1
ATOM 837 C C . LEU A 1 114 ? 8.907 -4.020 2.989 1.00 91.94 114 LEU A C 1
ATOM 839 O O . LEU A 1 114 ? 10.037 -3.714 2.617 1.00 91.94 114 LEU A O 1
ATOM 843 N N . ALA A 1 115 ? 8.295 -5.121 2.549 1.00 91.56 115 ALA A N 1
ATOM 844 C CA . ALA A 1 115 ? 8.883 -6.001 1.543 1.00 91.56 115 ALA A CA 1
ATOM 845 C C . ALA A 1 115 ? 9.071 -5.272 0.199 1.00 91.56 115 ALA A C 1
ATOM 847 O O . ALA A 1 115 ? 10.127 -5.383 -0.424 1.00 91.56 115 ALA A O 1
ATOM 848 N N . ALA A 1 116 ? 8.085 -4.474 -0.228 1.00 90.75 116 ALA A N 1
ATOM 849 C CA . ALA A 1 116 ? 8.207 -3.639 -1.422 1.00 90.75 116 ALA A CA 1
ATOM 850 C C . ALA A 1 116 ? 9.307 -2.574 -1.264 1.00 90.75 116 ALA A C 1
ATOM 852 O O . ALA A 1 116 ? 10.090 -2.355 -2.188 1.00 90.75 116 ALA A O 1
ATOM 853 N N . HIS A 1 117 ? 9.427 -1.967 -0.084 1.00 91.94 117 HIS A N 1
ATOM 854 C CA . HIS A 1 117 ? 10.477 -1.006 0.236 1.00 91.94 117 HIS A CA 1
ATOM 855 C C . HIS A 1 117 ? 11.874 -1.641 0.172 1.00 91.94 117 HIS A C 1
ATOM 857 O O . HIS A 1 117 ? 12.755 -1.128 -0.518 1.00 91.94 117 HIS A O 1
ATOM 863 N N . ALA A 1 118 ? 12.048 -2.802 0.808 1.00 90.88 118 ALA A N 1
ATOM 864 C CA . ALA A 1 118 ? 13.299 -3.558 0.819 1.00 90.88 118 ALA A CA 1
ATOM 865 C C . ALA A 1 118 ? 13.709 -4.056 -0.576 1.00 90.88 118 ALA A C 1
ATOM 867 O O . ALA A 1 118 ? 14.895 -4.190 -0.856 1.00 90.88 118 ALA A O 1
ATOM 868 N N . SER A 1 119 ? 12.744 -4.281 -1.475 1.00 89.62 119 SER A N 1
ATOM 869 C CA . SER A 1 119 ? 13.016 -4.715 -2.851 1.00 89.62 119 SER A CA 1
ATOM 870 C C . SER A 1 119 ? 13.716 -3.661 -3.721 1.00 89.62 119 SER A C 1
ATOM 872 O O . SER A 1 119 ? 14.196 -3.987 -4.801 1.00 89.62 119 SER A O 1
ATOM 874 N N . GLN A 1 120 ? 13.750 -2.395 -3.282 1.00 89.69 120 GLN A N 1
ATOM 875 C CA . GLN A 1 120 ? 14.320 -1.249 -4.004 1.00 89.69 120 GLN A CA 1
ATOM 876 C C . GLN A 1 120 ? 13.639 -0.893 -5.337 1.00 89.69 120 GLN A C 1
ATOM 878 O O . GLN A 1 120 ? 14.078 0.048 -6.003 1.00 89.69 120 GLN A O 1
ATOM 883 N N . TYR A 1 121 ? 12.537 -1.554 -5.707 1.00 87.12 121 TYR A N 1
ATOM 884 C CA . TYR A 1 121 ? 11.756 -1.252 -6.917 1.00 87.12 121 TYR 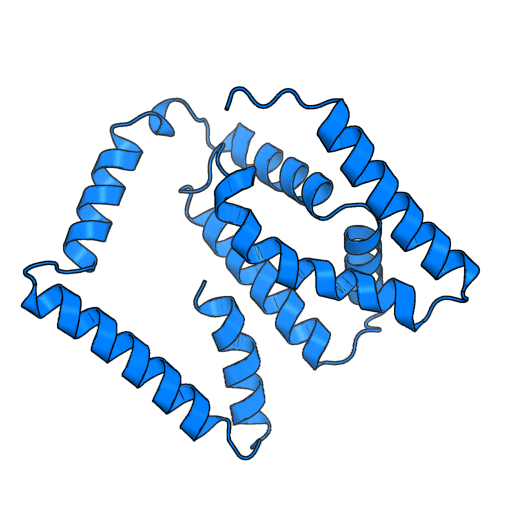A CA 1
ATOM 885 C C . TYR A 1 121 ? 10.784 -0.074 -6.763 1.00 87.12 121 TYR A C 1
ATOM 887 O O . TYR A 1 121 ? 10.144 0.326 -7.725 1.00 87.12 121 TYR A O 1
ATOM 895 N N . SER A 1 122 ? 10.665 0.498 -5.561 1.00 84.75 122 SER A N 1
ATOM 896 C CA . SER A 1 122 ? 9.716 1.587 -5.261 1.00 84.75 122 SER A CA 1
ATOM 897 C C . SER A 1 122 ? 10.367 2.967 -5.097 1.00 84.75 122 SER A C 1
ATOM 899 O O . SER A 1 122 ? 9.787 3.856 -4.477 1.00 84.75 122 SER A O 1
ATOM 901 N N . ARG A 1 123 ? 11.610 3.164 -5.550 1.00 85.94 123 ARG A N 1
ATOM 902 C CA . ARG A 1 123 ? 12.330 4.436 -5.348 1.00 85.94 123 ARG A CA 1
ATOM 903 C C . ARG A 1 123 ? 11.690 5.539 -6.189 1.00 85.94 123 ARG A C 1
ATOM 905 O O . ARG A 1 123 ? 11.686 5.408 -7.409 1.00 85.94 123 ARG A O 1
ATOM 912 N N . ALA A 1 124 ? 11.227 6.617 -5.551 1.00 81.81 124 ALA A N 1
ATOM 913 C CA . ALA A 1 124 ? 10.546 7.749 -6.200 1.00 81.81 124 ALA A CA 1
ATOM 914 C C . ALA A 1 124 ? 9.225 7.393 -6.912 1.00 81.81 124 ALA A C 1
ATOM 916 O O . ALA A 1 124 ? 8.858 8.049 -7.876 1.00 81.81 124 ALA A O 1
ATOM 917 N N . GLU A 1 125 ? 8.568 6.307 -6.502 1.00 84.94 125 GLU A N 1
ATOM 918 C CA . GLU A 1 125 ? 7.340 5.810 -7.148 1.00 84.94 125 GLU A CA 1
ATOM 919 C C . GLU A 1 125 ? 6.266 5.419 -6.123 1.00 84.94 125 GLU A C 1
ATOM 921 O O . GLU A 1 125 ? 5.318 4.693 -6.432 1.00 84.94 125 GLU A O 1
ATOM 926 N N . VAL A 1 126 ? 6.431 5.823 -4.861 1.00 87.50 126 VAL A N 1
ATOM 927 C CA . VAL A 1 126 ? 5.564 5.356 -3.770 1.00 87.50 126 VAL A CA 1
ATOM 928 C C . VAL A 1 126 ? 4.158 5.917 -3.872 1.00 87.50 126 VAL A C 1
ATOM 930 O O . VAL A 1 126 ? 3.204 5.212 -3.557 1.00 87.50 126 VAL A O 1
ATOM 933 N N . GLU A 1 127 ? 4.007 7.121 -4.413 1.00 80.75 127 GLU A N 1
ATOM 934 C CA . GLU A 1 127 ? 2.715 7.737 -4.695 1.00 80.75 127 GLU A CA 1
ATOM 935 C C . GLU A 1 127 ? 1.867 6.936 -5.694 1.00 80.75 127 GLU A C 1
ATOM 937 O O . GLU A 1 127 ? 0.657 7.118 -5.736 1.00 80.75 127 GLU A O 1
ATOM 942 N N . ARG A 1 128 ? 2.477 6.021 -6.462 1.00 84.00 128 ARG A N 1
ATOM 943 C CA . ARG A 1 128 ? 1.791 5.120 -7.399 1.00 84.00 128 ARG A CA 1
ATOM 944 C C . ARG A 1 128 ? 1.756 3.688 -6.886 1.00 84.00 128 ARG A C 1
ATOM 946 O O . ARG A 1 128 ? 0.691 3.093 -6.744 1.00 84.00 128 ARG A O 1
ATOM 953 N N . ILE A 1 129 ? 2.923 3.125 -6.581 1.00 87.50 129 ILE A N 1
ATOM 954 C CA . ILE A 1 129 ? 3.064 1.704 -6.244 1.00 87.50 129 ILE A CA 1
ATOM 955 C C . ILE A 1 129 ? 2.440 1.406 -4.876 1.00 87.50 129 ILE A C 1
ATOM 957 O O . ILE A 1 129 ? 1.867 0.334 -4.680 1.00 87.50 129 ILE A O 1
ATOM 961 N N . TRP A 1 130 ? 2.537 2.329 -3.912 1.00 90.81 130 TRP A N 1
ATOM 962 C CA . TRP A 1 130 ? 2.110 2.053 -2.538 1.00 90.81 130 TRP A CA 1
ATOM 963 C C . TRP A 1 130 ? 0.638 2.370 -2.266 1.00 90.81 130 TRP A C 1
ATOM 965 O O . TRP A 1 130 ? 0.124 1.955 -1.225 1.00 90.81 130 TRP A O 1
ATOM 975 N N . LEU A 1 131 ? -0.083 2.965 -3.225 1.00 88.19 131 LEU A N 1
ATOM 976 C CA . LEU A 1 131 ? -1.545 3.117 -3.158 1.00 88.19 131 LEU A CA 1
ATOM 977 C C . LEU A 1 131 ? -2.255 1.778 -2.940 1.00 88.19 131 LEU A C 1
ATOM 979 O O . LEU A 1 131 ? -3.268 1.714 -2.256 1.00 88.19 131 LEU A O 1
ATOM 983 N N . LEU A 1 132 ? -1.685 0.687 -3.454 1.00 88.44 132 LEU A N 1
ATOM 984 C CA . LEU A 1 132 ? -2.185 -0.673 -3.245 1.00 88.44 132 LEU A CA 1
ATOM 985 C C . LEU A 1 132 ? -2.121 -1.123 -1.772 1.00 88.44 132 LEU A C 1
ATOM 987 O O . LEU A 1 132 ? -2.844 -2.039 -1.375 1.00 88.44 132 LEU A O 1
ATOM 991 N N . PHE A 1 133 ? -1.250 -0.514 -0.961 1.00 90.75 133 PHE A N 1
ATOM 992 C CA . PHE A 1 133 ? -1.037 -0.864 0.445 1.00 90.75 133 PHE A CA 1
ATOM 993 C C . PHE A 1 133 ? -1.799 0.049 1.410 1.00 90.75 133 PHE A C 1
ATOM 995 O O . PHE A 1 133 ? -2.225 -0.412 2.470 1.00 90.75 133 PHE A O 1
ATOM 1002 N N . PHE A 1 134 ? -1.997 1.323 1.060 1.00 91.94 134 PHE A N 1
ATOM 1003 C CA . PHE A 1 134 ? -2.600 2.312 1.958 1.00 91.94 134 PHE A CA 1
ATOM 1004 C C . PHE A 1 134 ? -4.004 1.952 2.464 1.00 91.94 134 PHE A C 1
ATOM 1006 O O . PHE A 1 134 ? -4.209 2.105 3.667 1.00 91.94 134 PHE A O 1
ATOM 1013 N N . PRO A 1 135 ? -4.939 1.397 1.663 1.00 91.50 135 PRO A N 1
ATOM 1014 C CA . PRO A 1 135 ? -6.257 1.002 2.162 1.00 91.50 135 PRO A CA 1
ATOM 1015 C C . PRO A 1 135 ? -6.188 0.057 3.366 1.00 91.50 135 PRO A C 1
ATOM 1017 O O . PRO A 1 135 ? -6.954 0.204 4.314 1.00 91.50 135 PRO A O 1
ATOM 1020 N N . TRP A 1 136 ? -5.219 -0.864 3.378 1.00 91.94 136 TRP A N 1
ATOM 1021 C CA . TRP A 1 136 ? -5.017 -1.813 4.476 1.00 91.94 136 TRP A CA 1
ATOM 1022 C C . TRP A 1 136 ? -4.473 -1.144 5.737 1.00 91.94 136 TRP A C 1
ATOM 1024 O O . TRP A 1 136 ? -4.814 -1.553 6.845 1.00 91.94 136 TRP A O 1
ATOM 1034 N N . LEU A 1 137 ? -3.660 -0.096 5.579 1.00 92.50 137 LEU A N 1
ATOM 1035 C CA . LEU A 1 137 ? -3.166 0.712 6.692 1.00 92.50 137 LEU A CA 1
ATOM 1036 C C . LEU A 1 137 ? -4.256 1.634 7.241 1.00 92.50 137 LEU A C 1
ATOM 1038 O O . LEU A 1 137 ? -4.375 1.752 8.457 1.00 92.50 137 LEU A O 1
ATOM 1042 N N . VAL A 1 138 ? -5.092 2.220 6.375 1.00 92.12 138 VAL A N 1
ATOM 1043 C CA . VAL A 1 138 ? -6.213 3.109 6.742 1.00 92.12 138 VAL A CA 1
ATOM 1044 C C . VAL A 1 138 ? -7.206 2.423 7.683 1.00 92.12 138 VAL A C 1
ATOM 1046 O O . VAL A 1 138 ? -7.767 3.081 8.560 1.00 92.12 138 VAL A O 1
ATOM 1049 N N . VAL A 1 139 ? -7.350 1.093 7.610 1.00 91.88 139 VAL A N 1
ATOM 1050 C CA . VAL A 1 139 ? -8.152 0.319 8.578 1.00 91.88 139 VAL A CA 1
ATOM 1051 C C . VAL A 1 139 ? -7.717 0.592 10.025 1.00 91.88 139 VAL A C 1
ATOM 1053 O O . VAL A 1 139 ? -8.559 0.591 10.922 1.00 91.88 139 VAL A O 1
ATOM 1056 N N . ALA A 1 140 ? -6.445 0.913 10.284 1.00 91.25 140 ALA A N 1
ATOM 1057 C CA . ALA A 1 140 ? -5.973 1.292 11.616 1.00 91.25 140 ALA A CA 1
ATOM 1058 C C . ALA A 1 140 ? -6.660 2.555 12.166 1.00 91.25 140 ALA A C 1
ATOM 1060 O O . ALA A 1 140 ? -6.899 2.645 13.371 1.00 91.25 140 ALA A O 1
ATOM 1061 N N . GLY A 1 141 ? -7.045 3.502 11.304 1.00 88.62 141 GLY A N 1
ATOM 1062 C CA . GLY A 1 141 ? -7.797 4.699 11.690 1.00 88.62 141 GLY A CA 1
ATOM 1063 C C . GLY A 1 141 ? -9.156 4.371 12.320 1.00 88.62 141 GLY A C 1
ATOM 1064 O O . GLY A 1 141 ? -9.605 5.068 13.231 1.00 88.62 141 GLY A O 1
ATOM 1065 N N . SER A 1 142 ? -9.772 3.243 11.943 1.00 87.31 142 SER A N 1
ATOM 1066 C CA . SER A 1 142 ? -11.027 2.785 12.557 1.00 87.31 142 SER A CA 1
ATOM 1067 C C . SER A 1 142 ? -10.883 2.492 14.054 1.00 87.31 142 SER A C 1
ATOM 1069 O O . SER A 1 142 ? -11.846 2.647 14.800 1.00 87.31 142 SER A O 1
ATOM 1071 N N . VAL A 1 143 ? -9.687 2.127 14.529 1.00 85.75 143 VAL A N 1
ATOM 1072 C CA . VAL A 1 143 ? -9.420 1.847 15.952 1.00 85.75 143 VAL A CA 1
ATOM 1073 C C . VAL A 1 143 ? -9.440 3.128 16.779 1.00 85.75 143 VAL A C 1
ATOM 1075 O O . VAL A 1 143 ? -9.853 3.106 17.941 1.00 85.75 143 VAL A O 1
ATOM 1078 N N . LEU A 1 144 ? -9.018 4.245 16.180 1.00 82.69 144 LEU A N 1
ATOM 1079 C CA . LEU A 1 144 ? -9.131 5.563 16.791 1.00 82.69 144 LEU A CA 1
ATOM 1080 C C . LEU A 1 144 ? -10.602 5.980 16.880 1.00 82.69 144 LEU A C 1
ATOM 1082 O O . LEU A 1 144 ? -11.055 6.356 17.954 1.00 82.69 144 LEU A O 1
ATOM 1086 N N . VAL A 1 145 ? -11.347 5.849 15.779 1.00 81.31 145 VAL A N 1
ATOM 1087 C CA . VAL A 1 145 ? -12.746 6.296 15.672 1.00 81.31 145 VAL A CA 1
ATOM 1088 C C . VAL A 1 145 ? -13.699 5.445 16.516 1.00 81.31 145 VAL A C 1
ATOM 1090 O O . VAL A 1 145 ? -14.494 5.989 17.272 1.00 81.31 145 VAL A O 1
ATOM 1093 N N . SER A 1 146 ? -13.590 4.115 16.460 1.00 78.12 146 SER A N 1
ATOM 1094 C CA . SER A 1 146 ? -14.553 3.188 17.087 1.00 78.12 146 SER A CA 1
ATOM 1095 C C . SER A 1 146 ? -14.523 3.195 18.618 1.00 78.12 146 SER A C 1
ATOM 1097 O O . SER A 1 146 ? -15.405 2.630 19.257 1.00 78.12 146 SER A O 1
ATOM 1099 N N . ARG A 1 147 ? -13.480 3.772 19.222 1.00 69.88 147 ARG A N 1
ATOM 1100 C CA . ARG A 1 147 ? -13.312 3.863 20.684 1.00 69.88 147 ARG A CA 1
ATOM 1101 C C . ARG A 1 147 ? -13.283 5.298 21.196 1.00 69.88 147 ARG A C 1
ATOM 1103 O O . ARG A 1 147 ? -13.108 5.509 22.393 1.00 69.88 147 ARG A O 1
ATOM 1110 N N . ALA A 1 148 ? -13.396 6.268 20.298 1.00 68.81 148 ALA A N 1
ATOM 1111 C CA . ALA A 1 148 ? -13.422 7.680 20.621 1.00 68.81 148 ALA A CA 1
ATOM 1112 C C . ALA A 1 148 ? -14.868 8.159 20.799 1.00 68.81 148 ALA A C 1
ATOM 1114 O O . ALA A 1 148 ? -15.775 7.696 20.115 1.00 68.81 148 ALA A O 1
ATOM 1115 N N . GLY A 1 149 ? -15.084 9.137 21.683 1.00 75.81 149 GLY A N 1
ATOM 1116 C CA . GLY A 1 149 ? -16.340 9.890 21.682 1.00 75.81 149 GLY A CA 1
ATOM 1117 C C . GLY A 1 149 ? -16.530 10.639 20.355 1.00 75.81 149 GLY A C 1
ATOM 1118 O O . GLY A 1 149 ? -15.551 10.952 19.673 1.00 75.81 149 GLY A O 1
ATOM 1119 N N . GLY A 1 150 ? -17.776 10.982 20.005 1.00 80.94 150 GLY A N 1
ATOM 1120 C CA . GLY A 1 150 ? -18.123 11.564 18.697 1.00 80.94 150 GLY A CA 1
ATOM 1121 C C . GLY A 1 150 ? -17.274 12.776 18.281 1.00 80.94 150 GLY A C 1
ATOM 1122 O O . GLY A 1 150 ? -16.911 12.898 17.116 1.00 80.94 150 GLY A O 1
ATOM 1123 N N . ARG A 1 151 ? -16.855 13.621 19.235 1.00 84.06 15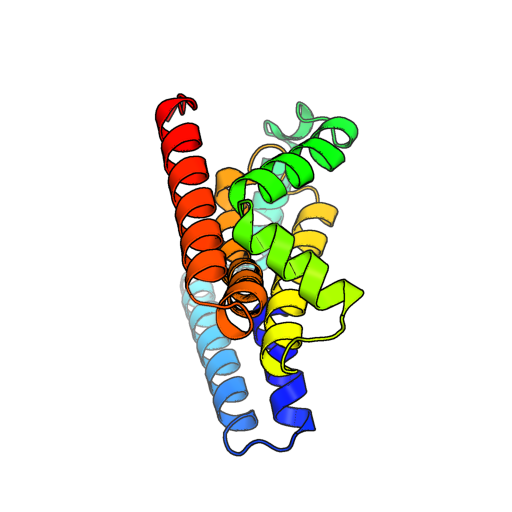1 ARG A N 1
ATOM 1124 C CA . ARG A 1 151 ? -15.979 14.783 18.975 1.00 84.06 151 ARG A CA 1
ATOM 1125 C C . ARG A 1 151 ? -14.577 14.398 18.489 1.00 84.06 151 ARG A C 1
ATOM 1127 O O . ARG A 1 151 ? -14.059 15.022 17.572 1.00 84.06 151 ARG A O 1
ATOM 1134 N N . LEU A 1 152 ? -13.968 13.371 19.081 1.00 82.94 152 LEU A N 1
ATOM 1135 C CA . LEU A 1 152 ? -12.640 12.880 18.687 1.00 82.94 152 LEU A CA 1
ATOM 1136 C C . LEU A 1 152 ? -12.698 12.156 17.337 1.00 82.94 152 LEU A C 1
ATOM 1138 O O . LEU A 1 152 ? -11.784 12.303 16.532 1.00 82.94 152 LEU A O 1
ATOM 1142 N N . ALA A 1 153 ? -13.783 11.425 17.068 1.00 85.56 153 ALA A N 1
ATOM 1143 C CA . ALA A 1 153 ? -14.034 10.828 15.759 1.00 85.56 153 ALA A CA 1
ATOM 1144 C C . ALA A 1 153 ? -14.167 11.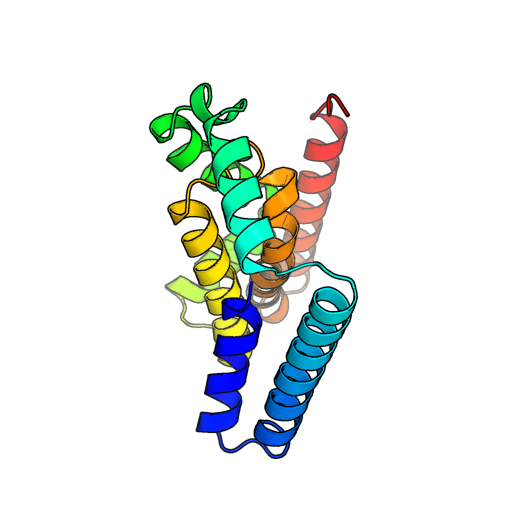899 14.662 1.00 85.56 153 ALA A C 1
ATOM 1146 O O . ALA A 1 153 ? -13.493 11.812 13.637 1.00 85.56 153 ALA A O 1
ATOM 1147 N N . LEU A 1 154 ? -14.968 12.942 14.907 1.00 87.94 154 LEU A N 1
ATOM 1148 C CA . LEU A 1 154 ? -15.113 14.093 14.009 1.00 87.94 154 LEU A CA 1
ATOM 1149 C C . LEU A 1 154 ? -13.784 14.819 13.789 1.00 87.94 154 LEU A C 1
ATOM 1151 O O . LEU A 1 154 ? -13.449 15.127 12.652 1.00 87.94 154 LEU A O 1
ATOM 1155 N N . ALA A 1 155 ? -12.997 15.043 14.844 1.00 89.75 155 ALA A N 1
ATOM 1156 C CA . ALA A 1 155 ? -11.679 15.664 14.724 1.00 89.75 155 ALA A CA 1
ATOM 1157 C C . ALA A 1 155 ? -10.699 14.794 13.916 1.00 89.75 155 ALA A C 1
ATOM 1159 O O . ALA A 1 155 ? -9.942 15.310 13.094 1.00 89.75 155 ALA A O 1
ATOM 1160 N N . ALA A 1 156 ? -10.727 13.470 14.097 1.00 88.69 156 ALA A N 1
ATOM 1161 C CA . ALA A 1 156 ? -9.893 12.549 13.332 1.00 88.69 156 ALA A CA 1
ATOM 1162 C C . ALA A 1 156 ? -10.258 12.574 11.840 1.00 88.69 156 ALA A C 1
ATOM 1164 O O . ALA A 1 156 ? -9.392 12.795 11.000 1.00 88.69 156 ALA A O 1
ATOM 1165 N N . VAL A 1 157 ? -11.540 12.427 11.503 1.00 88.81 157 VAL A N 1
ATOM 1166 C CA . VAL A 1 157 ? -12.002 12.483 10.107 1.00 88.81 157 VAL A CA 1
ATOM 1167 C C . VAL A 1 157 ? -11.776 13.872 9.504 1.00 88.81 157 VAL A C 1
ATOM 1169 O O . VAL A 1 157 ? -11.280 13.975 8.386 1.00 88.81 157 VAL A O 1
ATOM 1172 N N . GLY A 1 158 ? -12.059 14.938 10.256 1.00 91.06 158 GLY A N 1
ATOM 1173 C CA . GLY A 1 158 ? -11.833 16.318 9.834 1.00 91.06 158 GLY A CA 1
ATOM 1174 C C . GLY A 1 158 ? -10.361 16.601 9.542 1.00 91.06 158 GLY A C 1
ATOM 1175 O O . GLY A 1 158 ? -10.042 17.116 8.478 1.00 91.06 158 GLY A O 1
ATOM 1176 N N . SER A 1 159 ? -9.447 16.197 10.428 1.00 91.00 159 SER A N 1
ATOM 1177 C CA . SER A 1 159 ? -8.001 16.351 10.195 1.00 91.00 159 SER A CA 1
ATOM 1178 C C . SER A 1 159 ? -7.506 15.535 9.001 1.00 91.00 159 SER A C 1
ATOM 1180 O O . SER A 1 159 ? -6.669 16.018 8.243 1.00 91.00 159 SER A O 1
ATOM 1182 N N . GLN A 1 160 ? -8.052 14.336 8.786 1.00 92.25 160 GLN A N 1
ATOM 1183 C CA . GLN A 1 160 ? -7.752 13.520 7.612 1.00 92.25 160 GLN A CA 1
ATOM 1184 C C . GLN A 1 160 ? -8.202 14.214 6.317 1.00 92.25 160 GLN A C 1
ATOM 1186 O O . GLN A 1 160 ? -7.429 14.291 5.365 1.00 92.25 160 GLN A O 1
ATOM 1191 N N . ALA A 1 161 ? -9.430 14.743 6.292 1.00 93.25 161 ALA A N 1
ATOM 1192 C CA . ALA A 1 161 ? -9.983 15.444 5.137 1.00 93.25 161 ALA A CA 1
ATOM 1193 C C . ALA A 1 161 ? -9.220 16.741 4.843 1.00 93.25 161 ALA A C 1
ATOM 1195 O O . ALA A 1 161 ? -8.838 16.980 3.702 1.00 93.25 161 ALA A O 1
ATOM 1196 N N . VAL A 1 162 ? -8.936 17.544 5.874 1.00 94.88 162 VAL A N 1
ATOM 1197 C CA . VAL A 1 162 ? -8.145 18.774 5.740 1.00 94.88 162 VAL A CA 1
ATOM 1198 C C . VAL A 1 162 ? -6.754 18.459 5.202 1.00 94.88 162 VAL A C 1
ATOM 1200 O O . VAL A 1 162 ? -6.326 19.101 4.250 1.00 94.88 162 VAL A O 1
ATOM 1203 N N . ALA A 1 163 ? -6.066 17.449 5.746 1.00 93.12 163 ALA A N 1
ATOM 1204 C CA . ALA A 1 163 ? -4.754 17.046 5.247 1.00 93.12 163 ALA A CA 1
ATOM 1205 C C . ALA A 1 163 ? -4.813 16.641 3.767 1.00 93.12 163 ALA A C 1
ATOM 1207 O O . ALA A 1 163 ? -3.993 17.104 2.980 1.00 93.12 163 ALA A O 1
ATOM 1208 N N . ALA A 1 164 ? -5.806 15.842 3.368 1.00 90.38 164 ALA A N 1
ATOM 1209 C CA . ALA A 1 164 ? -5.981 15.441 1.975 1.00 90.38 164 ALA A CA 1
ATOM 1210 C C . ALA A 1 164 ? -6.234 16.643 1.047 1.00 90.38 164 ALA A C 1
ATOM 1212 O O . ALA A 1 164 ? -5.599 16.745 0.001 1.00 90.38 164 ALA A O 1
ATOM 1213 N N . ILE A 1 165 ? -7.106 17.576 1.445 1.00 93.88 165 ILE A N 1
ATOM 1214 C CA . ILE A 1 165 ? -7.414 18.787 0.668 1.00 93.88 165 ILE A CA 1
ATOM 1215 C C . ILE A 1 165 ? -6.181 19.683 0.544 1.00 93.88 165 ILE A C 1
ATOM 1217 O O . ILE A 1 165 ? -5.867 20.136 -0.552 1.00 93.88 165 ILE A O 1
ATOM 1221 N N . VAL A 1 166 ? -5.462 19.921 1.645 1.00 94.00 166 VAL A N 1
ATOM 1222 C CA . VAL A 1 166 ? -4.249 20.750 1.644 1.00 94.00 166 VAL A CA 1
ATOM 1223 C C . VAL A 1 166 ? -3.178 20.134 0.753 1.00 94.00 166 VAL A C 1
ATOM 1225 O O . VAL A 1 166 ? -2.585 20.846 -0.049 1.00 94.00 166 VAL A O 1
ATOM 1228 N N . LEU A 1 167 ? -2.950 18.821 0.846 1.00 90.25 167 LEU A N 1
ATOM 1229 C CA . LEU A 1 167 ? -1.986 18.132 -0.011 1.00 90.25 167 LEU A CA 1
ATOM 1230 C C . LEU A 1 167 ? -2.390 18.223 -1.484 1.00 90.25 167 LEU A C 1
ATOM 1232 O O . LEU A 1 167 ? -1.550 18.557 -2.310 1.00 90.25 167 LEU A O 1
ATOM 1236 N N . GLN A 1 168 ? -3.665 18.000 -1.805 1.00 90.25 168 GLN A N 1
ATOM 1237 C CA . GLN A 1 168 ? -4.168 18.109 -3.174 1.00 90.25 168 GLN A CA 1
ATOM 1238 C C . GLN A 1 168 ? -4.051 19.536 -3.730 1.00 90.25 168 GLN A C 1
ATOM 1240 O O . GLN A 1 168 ? -3.766 19.709 -4.909 1.00 90.25 168 GLN A O 1
ATOM 1245 N N . ALA A 1 169 ? -4.276 20.556 -2.899 1.00 90.69 169 ALA A N 1
ATOM 1246 C CA . ALA A 1 169 ? -4.207 21.955 -3.312 1.00 90.69 169 ALA A CA 1
ATOM 1247 C C . ALA A 1 169 ? -2.764 22.478 -3.418 1.00 90.69 169 ALA A C 1
ATOM 1249 O O . ALA A 1 169 ? -2.478 23.323 -4.262 1.00 90.69 169 ALA A O 1
ATOM 1250 N N . ALA A 1 170 ? -1.861 22.007 -2.554 1.00 90.69 170 ALA A N 1
ATOM 1251 C CA . ALA A 1 170 ? -0.483 22.488 -2.483 1.00 90.69 170 ALA A CA 1
ATOM 1252 C C . ALA A 1 170 ? 0.473 21.734 -3.416 1.00 90.69 170 ALA A C 1
ATOM 1254 O O . ALA A 1 170 ? 1.472 22.301 -3.863 1.00 90.69 170 ALA A O 1
ATOM 1255 N N . LEU A 1 171 ? 0.214 20.452 -3.689 1.00 86.25 171 LEU A N 1
ATOM 1256 C CA . LEU A 1 171 ? 1.086 19.634 -4.522 1.00 86.25 171 LEU A CA 1
ATOM 1257 C C . LEU A 1 171 ? 0.687 19.760 -5.991 1.00 86.25 171 LEU A C 1
ATOM 1259 O O . LEU A 1 171 ? -0.328 19.231 -6.431 1.00 86.25 171 LEU A O 1
ATOM 1263 N N . VAL A 1 172 ? 1.545 20.411 -6.772 1.00 77.25 172 VAL A N 1
ATOM 1264 C CA . VAL A 1 172 ? 1.452 20.389 -8.233 1.00 77.25 172 VAL A CA 1
ATOM 1265 C C . VAL A 1 172 ? 2.036 19.066 -8.724 1.00 77.25 172 VAL A C 1
ATOM 1267 O O . VAL A 1 172 ? 3.255 18.872 -8.711 1.00 77.25 172 VAL A O 1
ATOM 1270 N N . SER A 1 173 ? 1.182 18.136 -9.156 1.00 67.38 173 SER A N 1
ATOM 1271 C CA . SER A 1 173 ? 1.649 16.955 -9.881 1.00 67.38 173 SER A CA 1
ATOM 1272 C C . SER A 1 173 ? 2.074 17.368 -11.286 1.00 67.38 173 SER A C 1
ATOM 1274 O O . SER A 1 173 ? 1.321 18.018 -12.000 1.00 67.38 173 SER A O 1
ATOM 1276 N N . LYS A 1 174 ? 3.277 16.971 -11.715 1.00 60.00 174 LYS A N 1
ATOM 1277 C CA . LYS A 1 174 ? 3.758 17.183 -13.097 1.00 60.00 174 LYS A CA 1
ATOM 1278 C C . LYS A 1 174 ? 3.137 16.203 -14.109 1.00 60.00 174 LYS A C 1
ATOM 1280 O O . LYS A 1 174 ? 3.720 15.980 -15.167 1.00 60.00 174 LYS A O 1
ATOM 1285 N N . TRP A 1 175 ? 2.022 15.584 -13.734 1.00 51.03 175 TRP A N 1
ATOM 1286 C CA . TRP A 1 175 ? 1.265 14.630 -14.535 1.00 51.03 175 TRP A CA 1
ATOM 1287 C C . TRP A 1 175 ? 0.002 15.312 -15.029 1.00 51.03 175 TRP A C 1
ATOM 1289 O O . TRP A 1 175 ? -0.666 15.934 -14.170 1.00 51.03 175 TRP A O 1
#

Foldseek 3Di:
DCLLVVLVLVVCVVVVPVPSVVVVVVVVVVVVVVQVVVVVVVDHPVVVVVVVVVCLCVPCLVVQDLVVQLPVLVVVLDLVLFDLLVVLVVCCVPVVQDDPVLVSNLVSLVVVVVVVSVVSSCRVPCVPPSVVSSVSSNSSSVSQQVPDDPVSNCVSVVRRVVSVVCCVVVDDDPD

Sequence (175 aa):
FVLVPAVPAIVAIRRRRPGAVPTLAGAVLAGAAVTALFAVGGFWWFDGANATRHQYWSGTAQFRPFAYFAVANLAASLIAIGPATFAGLLRMWKQRSAPAPIVTLVAGGALALLAAHASQYSRAEVERIWLLFFPWLVVAGSVLVSRAGGRLALAAVGSQAVAAIVLQAALVSKW

Secondary structure (DSSP, 8-state):
-THHHHHHHHHHHHTT-TTHHHHHHHHHHHHHHHHHHHHHTT--HHHHHHHHHHHHHHTGGGGS-HHHHHHHHHHHHHHHHHHHHHHHHHHHHHH--S-HHHHHHHHHHHHHHHHHHHTTTTTT-HHHHGGGTHHHHHTTHHHHHTTS-HHHHHHHHHHHHHHHHHHHHH-----

pLDDT: mean 88.41, std 6.92, range [51.03, 97.94]

Radius of gyration: 19.32 Å; chains: 1; bounding box: 39×46×49 Å